Protein AF-A0A6I5QZL6-F1 (afdb_monomer_lite)

Radius of gyration: 21.93 Å; chains: 1; bounding box: 62×31×68 Å

Secondary structure (DSSP, 8-state):
----------HHHHTS-HHHHHHHHHHHHHHT--HHHHHHHHHHHHTT--GGGGGS-PPPPS--STTTTS-HHHHHHHHHHHHHHT--HHHHHHHHHHHHH-TTS--TTTT-----HHHHHHHHHHHHHHHHHT-

pLDDT: mean 84.0, std 16.11, range [28.17, 97.5]

Structure (mmCIF, N/CA/C/O backbone):
data_AF-A0A6I5QZL6-F1
#
_entry.id   AF-A0A6I5QZL6-F1
#
loop_
_atom_site.group_PDB
_atom_site.id
_atom_site.type_symbol
_atom_site.label_atom_id
_atom_site.label_alt_id
_atom_site.label_comp_id
_atom_site.label_asym_id
_atom_site.label_entity_id
_atom_site.label_seq_id
_atom_site.pdbx_PDB_ins_code
_atom_site.Cartn_x
_atom_site.Cartn_y
_atom_site.Cartn_z
_atom_site.occupancy
_atom_site.B_iso_or_equiv
_atom_site.auth_seq_id
_atom_site.auth_comp_id
_atom_site.auth_asym_id
_atom_site.auth_atom_id
_atom_site.pdbx_PDB_model_num
ATOM 1 N N . MET A 1 1 ? 27.084 -16.578 -25.484 1.00 32.56 1 MET A N 1
ATOM 2 C CA . MET A 1 1 ? 27.216 -15.253 -24.845 1.00 32.56 1 MET A CA 1
ATOM 3 C C . MET A 1 1 ? 25.940 -14.987 -24.071 1.00 32.56 1 MET A C 1
ATOM 5 O O . MET A 1 1 ? 24.946 -14.585 -24.656 1.00 32.56 1 MET A O 1
ATOM 9 N N . THR A 1 2 ? 25.931 -15.329 -22.789 1.00 28.17 2 THR A N 1
ATOM 10 C CA . THR A 1 2 ? 24.818 -15.062 -21.876 1.00 28.17 2 THR A CA 1
ATOM 11 C C . THR A 1 2 ? 24.932 -13.612 -21.427 1.00 28.17 2 THR A C 1
ATOM 13 O O . THR A 1 2 ? 25.859 -13.255 -20.706 1.00 28.17 2 THR A O 1
ATOM 16 N N . ILE A 1 3 ? 24.029 -12.764 -21.915 1.00 36.28 3 ILE A N 1
ATOM 17 C CA . ILE A 1 3 ? 23.878 -11.397 -21.423 1.00 36.28 3 ILE A CA 1
ATOM 18 C C . ILE A 1 3 ? 23.292 -11.530 -20.018 1.00 36.28 3 ILE A C 1
ATOM 20 O O . ILE A 1 3 ? 22.134 -11.903 -19.849 1.00 36.28 3 ILE A O 1
ATOM 24 N N . THR A 1 4 ? 24.125 -11.304 -19.008 1.00 36.12 4 THR A N 1
ATOM 25 C CA . THR A 1 4 ? 23.706 -11.143 -17.617 1.00 36.12 4 THR A CA 1
ATOM 26 C C . THR A 1 4 ? 22.790 -9.929 -17.544 1.00 36.12 4 THR A C 1
ATOM 28 O O . THR A 1 4 ? 23.254 -8.790 -17.558 1.00 36.12 4 THR A O 1
ATOM 31 N N . ASN A 1 5 ? 21.484 -10.183 -17.523 1.00 33.44 5 ASN A N 1
ATOM 32 C CA . ASN A 1 5 ? 20.481 -9.197 -17.150 1.00 33.44 5 ASN A CA 1
ATOM 33 C C . ASN A 1 5 ? 20.839 -8.747 -15.722 1.00 33.44 5 ASN A C 1
ATOM 35 O O . ASN A 1 5 ? 20.986 -9.628 -14.869 1.00 33.44 5 ASN A O 1
ATOM 39 N N . PRO A 1 6 ? 21.082 -7.452 -15.443 1.00 38.69 6 PRO A N 1
ATOM 40 C CA . PRO A 1 6 ? 21.346 -7.023 -14.079 1.00 38.69 6 PRO A CA 1
ATOM 41 C C . PRO A 1 6 ? 20.146 -7.462 -13.249 1.00 38.69 6 PRO A C 1
ATOM 43 O O . PRO A 1 6 ? 19.015 -7.071 -13.535 1.00 38.69 6 PRO A O 1
ATOM 46 N N . ALA A 1 7 ? 20.388 -8.351 -12.288 1.00 39.16 7 ALA A N 1
ATOM 47 C CA . ALA A 1 7 ? 19.387 -8.759 -11.328 1.00 39.16 7 ALA A CA 1
ATOM 48 C C . ALA A 1 7 ? 18.894 -7.479 -10.652 1.00 39.16 7 ALA A C 1
ATOM 50 O O . ALA A 1 7 ? 19.585 -6.896 -9.817 1.00 39.16 7 ALA A O 1
ATOM 51 N N . PHE A 1 8 ? 17.726 -6.994 -11.067 1.00 49.22 8 PHE A N 1
ATOM 52 C CA . PHE A 1 8 ? 16.953 -6.080 -10.253 1.00 49.22 8 PHE A CA 1
ATOM 53 C C . PHE A 1 8 ? 16.558 -6.904 -9.033 1.00 49.22 8 PHE A C 1
ATOM 55 O O . PHE A 1 8 ? 15.543 -7.595 -9.057 1.00 49.22 8 PHE A O 1
ATOM 62 N N . ASN A 1 9 ? 17.430 -6.913 -8.023 1.00 60.19 9 ASN A N 1
ATOM 63 C CA . ASN A 1 9 ? 17.137 -7.470 -6.714 1.00 60.19 9 ASN A CA 1
ATOM 64 C C . ASN A 1 9 ? 15.933 -6.703 -6.191 1.00 60.19 9 ASN A C 1
ATOM 66 O O . ASN A 1 9 ? 16.056 -5.566 -5.741 1.00 60.19 9 ASN A O 1
ATOM 70 N N . ASN A 1 10 ? 14.763 -7.308 -6.323 1.00 76.44 10 ASN A N 1
ATOM 71 C CA . ASN A 1 10 ? 13.538 -6.761 -5.799 1.00 76.44 10 ASN A CA 1
ATOM 72 C C . ASN A 1 10 ? 13.294 -7.459 -4.469 1.00 76.44 10 ASN A C 1
ATOM 74 O O . ASN A 1 10 ? 12.543 -8.426 -4.387 1.00 76.44 10 ASN A O 1
ATOM 78 N N . ARG A 1 11 ? 13.996 -6.988 -3.436 1.00 87.38 11 ARG A N 1
ATOM 79 C CA . ARG A 1 11 ? 13.953 -7.610 -2.109 1.00 87.38 11 ARG A CA 1
ATOM 80 C C . ARG A 1 11 ? 12.539 -7.597 -1.531 1.00 87.38 11 ARG A C 1
ATOM 82 O O . ARG A 1 11 ? 12.201 -8.500 -0.777 1.00 87.38 11 ARG A O 1
ATOM 89 N N . ILE A 1 12 ? 11.725 -6.614 -1.930 1.00 89.75 12 ILE A N 1
ATOM 90 C CA . ILE A 1 12 ? 10.295 -6.556 -1.622 1.00 89.75 12 ILE A CA 1
ATOM 91 C C . ILE A 1 12 ? 9.581 -7.768 -2.224 1.00 89.75 12 ILE A C 1
ATOM 93 O O . ILE A 1 12 ? 8.871 -8.455 -1.510 1.00 89.75 12 ILE A O 1
ATOM 97 N N . LEU A 1 13 ? 9.780 -8.097 -3.505 1.00 90.62 13 LEU A N 1
ATOM 98 C CA . LEU A 1 13 ? 9.197 -9.319 -4.084 1.00 90.62 13 LEU A CA 1
ATOM 99 C C . LEU A 1 13 ? 9.717 -10.589 -3.422 1.00 90.62 13 LEU A C 1
ATOM 101 O O . LEU A 1 13 ? 8.946 -11.527 -3.224 1.00 90.62 13 LEU A O 1
ATOM 105 N N . ASP A 1 14 ? 11.007 -10.625 -3.097 1.00 90.31 14 ASP A N 1
ATOM 106 C CA . ASP A 1 14 ? 11.641 -11.794 -2.491 1.00 90.31 14 ASP A CA 1
ATOM 107 C C . ASP A 1 14 ? 11.146 -12.048 -1.058 1.00 90.31 14 ASP A C 1
ATOM 109 O O . ASP A 1 14 ? 11.167 -13.193 -0.605 1.00 90.31 14 ASP A O 1
ATOM 113 N N . SER A 1 15 ? 10.656 -11.018 -0.357 1.00 90.38 15 SER A N 1
ATOM 114 C CA . SER A 1 15 ? 10.068 -11.156 0.979 1.00 90.38 15 SER A CA 1
ATOM 115 C C . SER A 1 15 ? 8.603 -11.605 0.970 1.00 90.38 15 SER A C 1
ATOM 117 O O . SER A 1 15 ? 8.066 -11.922 2.031 1.00 90.38 15 SER A O 1
ATOM 119 N N . LEU A 1 16 ? 7.939 -11.646 -0.192 1.00 91.25 16 LEU A N 1
ATOM 120 C CA . LEU A 1 16 ? 6.520 -11.998 -0.291 1.00 91.25 16 LEU A CA 1
ATOM 121 C C . LEU A 1 16 ? 6.297 -13.515 -0.421 1.00 91.25 16 LEU A C 1
ATOM 123 O O . LEU A 1 16 ? 7.084 -14.210 -1.074 1.00 91.25 16 LEU A O 1
ATOM 127 N N . PRO A 1 17 ? 5.168 -14.035 0.104 1.00 94.69 17 PRO A N 1
ATOM 128 C CA . PRO A 1 17 ? 4.724 -15.401 -0.155 1.00 94.69 17 PRO A CA 1
ATOM 129 C C . PRO A 1 17 ? 4.626 -15.720 -1.653 1.00 94.69 17 PRO A C 1
ATOM 131 O O . PRO A 1 17 ? 4.209 -14.880 -2.453 1.00 94.69 17 PRO A O 1
ATOM 134 N N . ASP A 1 18 ? 4.920 -16.969 -2.024 1.00 93.44 18 ASP A N 1
ATOM 135 C CA . ASP A 1 18 ? 5.007 -17.409 -3.425 1.00 93.44 18 ASP A CA 1
ATOM 136 C C . ASP A 1 18 ? 3.760 -17.074 -4.258 1.00 93.44 18 ASP A C 1
ATOM 138 O O . ASP A 1 18 ? 3.885 -16.632 -5.401 1.00 93.44 18 ASP A O 1
ATOM 142 N N . GLY A 1 19 ? 2.561 -17.237 -3.687 1.00 93.94 19 GLY A N 1
ATOM 143 C CA . GLY A 1 19 ? 1.302 -16.909 -4.363 1.00 93.94 19 GLY A CA 1
ATOM 144 C C . GLY A 1 19 ? 1.171 -15.417 -4.685 1.00 93.94 19 GLY A C 1
ATOM 145 O O . GLY A 1 19 ? 0.829 -15.052 -5.810 1.00 93.94 19 GLY A O 1
ATOM 146 N N . ILE A 1 20 ? 1.517 -14.551 -3.730 1.00 94.88 20 ILE A N 1
ATOM 147 C CA . ILE A 1 20 ? 1.517 -13.091 -3.904 1.00 94.88 20 ILE A CA 1
ATOM 148 C C . ILE A 1 20 ? 2.565 -12.699 -4.949 1.00 94.88 20 ILE A C 1
ATOM 150 O O . ILE A 1 20 ? 2.249 -11.998 -5.912 1.00 94.88 20 ILE A O 1
ATOM 154 N N . ARG A 1 21 ? 3.792 -13.218 -4.815 1.00 95.19 21 ARG A N 1
ATOM 155 C CA . ARG A 1 21 ? 4.891 -12.959 -5.753 1.00 95.19 21 ARG A CA 1
ATOM 156 C C . ARG A 1 21 ? 4.520 -13.365 -7.180 1.00 95.19 21 ARG A C 1
ATOM 158 O O . ARG A 1 21 ? 4.649 -12.557 -8.094 1.00 95.19 21 ARG A O 1
ATOM 165 N N . SER A 1 22 ? 4.015 -14.583 -7.381 1.00 95.75 22 SER A N 1
ATOM 166 C CA . SER A 1 22 ? 3.589 -15.078 -8.700 1.00 95.75 22 SER A CA 1
ATOM 167 C C . SER A 1 22 ? 2.476 -14.225 -9.311 1.00 95.75 22 SER A C 1
ATOM 169 O O . SER A 1 22 ? 2.456 -13.994 -10.522 1.00 95.75 22 SER A O 1
ATOM 171 N N . THR A 1 23 ? 1.555 -13.735 -8.482 1.00 96.50 23 THR A N 1
ATOM 172 C CA . THR A 1 23 ? 0.445 -12.898 -8.943 1.00 96.50 23 THR A CA 1
ATOM 173 C C . THR A 1 23 ? 0.945 -11.524 -9.390 1.00 96.50 23 THR A C 1
ATOM 175 O O . THR A 1 23 ? 0.620 -11.087 -10.492 1.00 96.50 23 THR A O 1
ATOM 178 N N . LEU A 1 24 ? 1.821 -10.877 -8.611 1.00 95.81 24 LEU A N 1
ATOM 179 C CA . LEU A 1 24 ? 2.464 -9.615 -9.005 1.00 95.81 24 LEU A CA 1
ATOM 180 C C . LEU A 1 24 ? 3.310 -9.759 -10.277 1.00 95.81 24 LEU A C 1
ATOM 182 O O . LEU A 1 24 ? 3.275 -8.880 -11.136 1.00 95.81 24 LEU A O 1
ATOM 186 N N . LEU A 1 25 ? 4.031 -10.875 -10.435 1.00 95.94 25 LEU A N 1
ATOM 187 C CA . LEU A 1 25 ? 4.770 -11.175 -11.666 1.00 95.94 25 LEU A CA 1
ATOM 188 C C . LEU A 1 25 ? 3.837 -11.332 -12.875 1.00 95.94 25 LEU A C 1
ATOM 190 O O . LEU A 1 25 ? 4.183 -10.883 -13.966 1.00 95.94 25 LEU A O 1
ATOM 194 N N . SER A 1 26 ? 2.650 -11.911 -12.682 1.00 97.00 26 SER A N 1
ATOM 195 C CA . SER A 1 26 ? 1.639 -12.027 -13.740 1.00 97.00 26 SER A CA 1
ATOM 196 C C . SER A 1 26 ? 1.102 -10.651 -14.139 1.00 97.00 26 SER A C 1
ATOM 198 O O . SER A 1 26 ? 1.080 -10.329 -15.321 1.00 97.00 26 SER A O 1
ATOM 200 N N . TYR A 1 27 ? 0.775 -9.786 -13.172 1.00 96.94 27 TYR A N 1
ATOM 201 C CA . TYR A 1 27 ? 0.401 -8.395 -13.458 1.00 96.94 27 TYR A CA 1
ATOM 202 C C . TYR A 1 27 ? 1.503 -7.632 -14.199 1.00 96.94 27 TYR A C 1
ATOM 204 O O . TYR A 1 27 ? 1.212 -6.907 -15.147 1.00 96.94 27 TYR A O 1
ATOM 212 N N . ALA A 1 28 ? 2.764 -7.802 -13.792 1.00 95.75 28 ALA A N 1
ATOM 213 C CA . ALA A 1 28 ? 3.904 -7.176 -14.456 1.00 95.75 28 ALA A CA 1
ATOM 214 C C . ALA A 1 28 ? 4.016 -7.622 -15.920 1.00 95.75 28 ALA A C 1
ATOM 216 O O . ALA A 1 28 ? 4.159 -6.782 -16.808 1.00 95.75 28 ALA A O 1
ATOM 217 N N . HIS A 1 29 ? 3.884 -8.928 -16.168 1.00 96.81 29 HIS A N 1
ATOM 218 C CA . HIS A 1 29 ? 3.883 -9.503 -17.510 1.00 96.81 29 HIS A CA 1
ATOM 219 C C . HIS A 1 29 ? 2.746 -8.943 -18.375 1.00 96.81 29 HIS A C 1
ATOM 221 O O . HIS A 1 29 ? 3.013 -8.373 -19.432 1.00 96.81 29 HIS A O 1
ATOM 227 N N . GLU A 1 30 ? 1.498 -9.042 -17.909 1.00 97.50 30 GLU A N 1
ATOM 228 C CA . GLU A 1 30 ? 0.317 -8.614 -18.671 1.00 97.50 30 GLU A CA 1
ATOM 229 C C . GLU A 1 30 ? 0.294 -7.099 -18.928 1.00 97.50 30 GLU A C 1
ATOM 231 O O . GLU A 1 30 ? -0.152 -6.649 -19.982 1.00 97.50 30 GLU A O 1
ATOM 236 N N . ALA A 1 31 ? 0.808 -6.295 -17.993 1.00 95.69 31 ALA A N 1
ATOM 237 C CA . ALA A 1 31 ? 0.888 -4.844 -18.148 1.00 95.69 31 ALA A CA 1
ATOM 238 C C . ALA A 1 31 ? 2.103 -4.376 -18.971 1.00 95.69 31 ALA A C 1
ATOM 240 O O . ALA A 1 31 ? 2.209 -3.187 -19.274 1.00 95.69 31 ALA A O 1
ATOM 241 N N . GLY A 1 32 ? 3.045 -5.268 -19.302 1.00 95.25 32 GLY A N 1
ATOM 242 C CA . GLY A 1 32 ? 4.316 -4.893 -19.929 1.00 95.25 32 GLY A CA 1
ATOM 243 C C . GLY A 1 32 ? 5.191 -4.001 -19.037 1.00 95.25 32 GLY A C 1
ATOM 244 O O . GLY A 1 32 ? 5.930 -3.152 -19.538 1.00 95.25 32 GLY A O 1
ATOM 245 N N . LEU A 1 33 ? 5.089 -4.160 -17.714 1.00 94.19 33 LEU A N 1
ATOM 246 C CA . LEU A 1 33 ? 5.805 -3.371 -16.712 1.00 94.19 33 LEU A CA 1
ATOM 247 C C . LEU A 1 33 ? 6.870 -4.208 -16.002 1.00 94.19 33 LEU A C 1
ATOM 249 O O . LEU A 1 33 ? 6.815 -5.435 -15.960 1.00 94.19 33 LEU A O 1
ATOM 253 N N . SER A 1 34 ? 7.841 -3.536 -15.381 1.00 92.38 34 SER A N 1
ATOM 254 C CA . SER A 1 34 ? 8.736 -4.229 -14.454 1.00 92.38 34 SER A CA 1
ATOM 255 C C . SER A 1 34 ? 7.985 -4.590 -13.162 1.00 92.38 34 SER A C 1
ATOM 257 O O . SER A 1 34 ? 7.130 -3.812 -12.727 1.00 92.38 34 SER A O 1
ATOM 259 N N . PRO A 1 35 ? 8.329 -5.701 -12.487 1.00 92.12 35 PRO A N 1
ATOM 260 C CA . PRO A 1 35 ? 7.714 -6.047 -11.205 1.00 92.12 35 PRO A CA 1
ATOM 261 C C . PRO A 1 35 ? 7.859 -4.946 -10.139 1.00 92.12 35 PRO A C 1
ATOM 263 O O . PRO A 1 35 ? 6.934 -4.681 -9.377 1.00 92.12 35 PRO A O 1
ATOM 266 N N . GLN A 1 36 ? 8.988 -4.230 -10.149 1.00 91.25 36 GLN A N 1
ATOM 267 C CA . GLN A 1 36 ? 9.209 -3.067 -9.290 1.00 91.25 36 GLN A CA 1
ATOM 268 C C . GLN A 1 36 ? 8.229 -1.925 -9.600 1.00 91.25 36 GLN A C 1
ATOM 270 O O . GLN A 1 36 ? 7.680 -1.316 -8.687 1.00 91.25 36 GLN A O 1
ATOM 275 N N . SER A 1 37 ? 7.980 -1.644 -10.881 1.00 91.81 37 SER A N 1
ATOM 276 C CA . SER A 1 37 ? 7.017 -0.617 -11.293 1.00 91.81 37 SER A CA 1
ATOM 277 C C . SER A 1 37 ? 5.594 -0.967 -10.867 1.00 91.81 37 SER A C 1
ATOM 279 O O . SER A 1 37 ? 4.846 -0.070 -10.497 1.00 91.81 37 SER A O 1
ATOM 281 N N . VAL A 1 38 ? 5.221 -2.252 -10.884 1.00 94.94 38 VAL A N 1
ATOM 282 C CA . VAL A 1 38 ? 3.916 -2.695 -10.368 1.00 94.94 38 VAL A CA 1
ATOM 283 C C . VAL A 1 38 ? 3.796 -2.377 -8.880 1.00 94.94 38 VAL A C 1
ATOM 285 O O . VAL A 1 38 ? 2.825 -1.739 -8.493 1.00 94.94 38 VAL A O 1
ATOM 288 N N . ILE A 1 39 ? 4.793 -2.733 -8.064 1.00 94.38 39 ILE A N 1
ATOM 289 C CA . ILE A 1 39 ? 4.796 -2.419 -6.623 1.00 94.38 39 ILE A CA 1
ATOM 290 C C . ILE A 1 39 ? 4.684 -0.909 -6.383 1.00 94.38 39 ILE A C 1
ATOM 292 O O . ILE A 1 39 ? 3.845 -0.463 -5.604 1.00 94.38 39 ILE A O 1
ATOM 296 N N . GLU A 1 40 ? 5.489 -0.110 -7.083 1.00 93.94 40 GLU A N 1
ATOM 297 C CA . GLU A 1 40 ? 5.471 1.352 -6.965 1.00 93.94 40 GLU A CA 1
ATOM 298 C C . GLU A 1 40 ? 4.092 1.941 -7.306 1.00 93.94 40 GLU A C 1
ATOM 300 O O . GLU A 1 40 ? 3.584 2.794 -6.579 1.00 93.94 40 GLU A O 1
ATOM 305 N N . LEU A 1 41 ? 3.457 1.465 -8.382 1.00 94.94 41 LEU A N 1
ATOM 306 C CA . LEU A 1 41 ? 2.122 1.907 -8.794 1.00 94.94 41 LEU A CA 1
ATOM 307 C C . LEU A 1 41 ? 1.029 1.465 -7.820 1.00 94.94 41 LEU A C 1
ATOM 309 O O . LEU A 1 41 ? 0.093 2.223 -7.575 1.00 94.94 41 LEU A O 1
ATOM 313 N N . VAL A 1 42 ? 1.152 0.264 -7.257 1.00 95.50 42 VAL A N 1
ATOM 314 C CA . VAL A 1 42 ? 0.244 -0.245 -6.226 1.00 95.50 42 VAL A CA 1
ATOM 315 C C . VAL A 1 42 ? 0.283 0.648 -4.988 1.00 95.50 42 VAL A C 1
ATOM 317 O O . VAL A 1 42 ? -0.768 1.077 -4.520 1.00 95.50 42 VAL A O 1
ATOM 320 N N . ILE A 1 43 ? 1.477 1.011 -4.516 1.00 95.56 43 ILE A N 1
ATOM 321 C CA . ILE A 1 43 ? 1.649 1.920 -3.375 1.00 95.56 43 ILE A CA 1
ATOM 322 C C . ILE A 1 43 ? 1.076 3.306 -3.684 1.00 95.56 43 ILE A C 1
ATOM 324 O O . ILE A 1 43 ? 0.356 3.870 -2.865 1.00 95.56 43 ILE A O 1
ATOM 328 N N . ILE A 1 44 ? 1.366 3.854 -4.868 1.00 95.12 44 ILE A N 1
ATOM 329 C CA . ILE A 1 44 ? 0.830 5.155 -5.298 1.00 95.12 44 ILE A CA 1
ATOM 330 C C . ILE A 1 44 ? -0.692 5.145 -5.304 1.00 95.12 44 ILE A C 1
ATOM 332 O O . ILE A 1 44 ? -1.305 6.092 -4.824 1.00 95.12 44 ILE A O 1
ATOM 336 N N . ARG A 1 45 ? -1.298 4.075 -5.827 1.00 93.75 45 ARG A N 1
ATOM 337 C CA . ARG A 1 45 ? -2.751 3.927 -5.866 1.00 93.75 45 ARG A CA 1
ATOM 338 C C . ARG A 1 45 ? -3.343 3.814 -4.464 1.00 93.75 45 ARG A C 1
ATOM 340 O O . ARG A 1 45 ? -4.341 4.470 -4.202 1.00 93.75 45 ARG A O 1
ATOM 347 N N . PHE A 1 46 ? -2.739 3.005 -3.598 1.00 95.00 46 PHE A N 1
ATOM 348 C CA . PHE A 1 46 ? -3.190 2.808 -2.220 1.00 95.00 46 PHE A CA 1
ATOM 349 C C . PHE A 1 46 ? -3.149 4.107 -1.406 1.00 95.00 46 PHE A C 1
ATOM 351 O O . PHE A 1 46 ? -4.094 4.422 -0.700 1.00 95.00 46 PHE A O 1
ATOM 358 N N . LEU A 1 47 ? -2.077 4.888 -1.550 1.00 94.44 47 LEU A N 1
ATOM 359 C CA . LEU A 1 47 ? -1.894 6.160 -0.844 1.00 94.44 47 LEU A CA 1
ATOM 360 C C . LEU A 1 47 ? -2.530 7.365 -1.565 1.00 94.44 47 LEU A C 1
ATOM 362 O O . LEU A 1 47 ? -2.275 8.503 -1.174 1.00 94.44 47 LEU A O 1
ATOM 366 N N . GLU A 1 48 ? -3.304 7.133 -2.631 1.00 93.12 48 GLU A N 1
ATOM 367 C CA . GLU A 1 48 ? -3.967 8.168 -3.439 1.00 93.12 48 GLU A CA 1
ATOM 368 C C . GLU A 1 48 ? -3.016 9.278 -3.947 1.00 93.12 48 GLU A C 1
ATOM 370 O O . GLU A 1 48 ? -3.343 10.466 -3.965 1.00 93.12 48 GLU A O 1
ATOM 375 N N . LEU A 1 49 ? -1.805 8.898 -4.367 1.00 91.25 49 LEU A N 1
ATOM 376 C CA . LEU A 1 49 ? -0.751 9.827 -4.786 1.00 91.25 49 LEU A CA 1
ATOM 377 C C . LEU A 1 49 ? -0.748 10.092 -6.301 1.00 91.25 49 LEU A C 1
ATOM 379 O O . LEU A 1 49 ? -1.245 9.306 -7.107 1.00 91.25 49 LEU A O 1
ATOM 383 N N . ASP A 1 50 ? -0.094 11.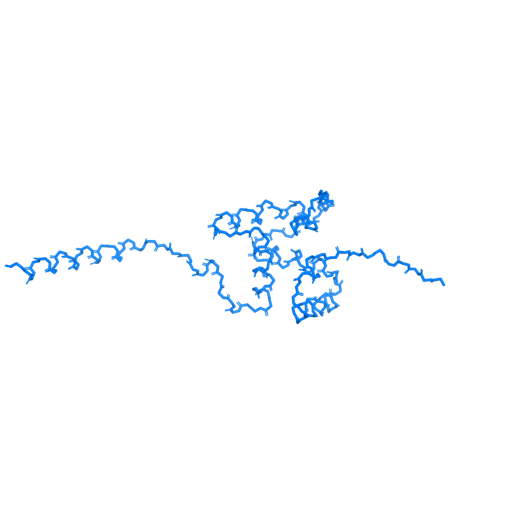184 -6.711 1.00 89.50 50 ASP A N 1
ATOM 384 C CA . ASP A 1 50 ? 0.156 11.477 -8.127 1.00 89.50 50 ASP A CA 1
ATOM 385 C C . ASP A 1 50 ? 1.310 10.614 -8.675 1.00 89.50 50 ASP A C 1
ATOM 387 O O . ASP A 1 50 ? 2.425 10.604 -8.143 1.00 89.50 50 ASP A O 1
ATOM 391 N N . VAL A 1 51 ? 1.075 9.936 -9.802 1.00 85.00 51 VAL A N 1
ATOM 392 C CA . VAL A 1 51 ? 2.078 9.113 -10.495 1.00 85.00 51 VAL A CA 1
ATOM 393 C C . VAL A 1 51 ? 3.306 9.914 -10.950 1.00 85.00 51 VAL A C 1
ATOM 395 O O . VAL A 1 51 ? 4.382 9.349 -11.164 1.00 85.00 51 VAL A O 1
ATOM 398 N N . ALA A 1 52 ? 3.186 11.241 -11.072 1.00 87.06 52 ALA A N 1
ATOM 399 C CA . ALA A 1 52 ? 4.294 12.140 -11.378 1.00 87.06 52 ALA A CA 1
ATOM 400 C C . ALA A 1 52 ? 5.460 12.020 -10.380 1.00 87.06 52 ALA A C 1
ATOM 402 O O . ALA A 1 52 ? 6.601 12.314 -10.748 1.00 87.06 52 ALA A O 1
ATOM 403 N N . LEU A 1 53 ? 5.207 11.523 -9.164 1.00 78.62 53 LEU A N 1
ATOM 404 C CA . LEU A 1 53 ? 6.225 11.260 -8.146 1.00 78.62 53 LEU A CA 1
ATOM 405 C C . LEU A 1 53 ? 7.287 10.235 -8.581 1.00 78.62 53 LEU A C 1
ATOM 407 O O . LEU A 1 53 ? 8.390 10.242 -8.032 1.00 78.62 53 LEU A O 1
ATOM 411 N N . LEU A 1 54 ? 7.014 9.397 -9.588 1.00 79.31 54 LEU A N 1
ATOM 412 C CA . LEU A 1 54 ? 7.979 8.419 -10.110 1.00 79.31 54 LEU A CA 1
ATOM 413 C C . LEU A 1 54 ? 9.009 9.014 -11.083 1.00 79.31 54 LEU A C 1
ATOM 415 O O . LEU A 1 54 ? 9.996 8.353 -11.406 1.00 79.31 54 LEU A O 1
ATOM 419 N N . LYS A 1 55 ? 8.822 10.256 -11.552 1.00 72.44 55 LYS A N 1
ATOM 420 C CA . LYS A 1 55 ? 9.684 10.861 -12.589 1.00 72.44 55 LYS A CA 1
ATOM 421 C C . LYS A 1 55 ? 11.120 11.127 -12.124 1.00 72.44 55 LYS A C 1
ATOM 423 O O . LYS A 1 55 ? 12.021 11.164 -12.953 1.00 72.44 55 LYS A O 1
ATOM 428 N N . ASN A 1 56 ? 11.345 11.266 -10.817 1.00 63.16 56 ASN A N 1
ATOM 429 C CA . ASN A 1 56 ? 12.655 11.550 -10.228 1.00 63.16 56 ASN A CA 1
ATOM 430 C C . ASN A 1 56 ? 13.141 10.355 -9.405 1.00 63.16 56 ASN A C 1
ATOM 432 O O . ASN A 1 56 ? 13.255 10.423 -8.181 1.00 63.16 56 ASN A O 1
ATOM 436 N N . ARG A 1 57 ? 13.398 9.235 -10.086 1.00 64.50 57 ARG A N 1
ATOM 437 C CA . ARG A 1 57 ? 13.901 8.012 -9.458 1.00 64.50 57 ARG A CA 1
ATOM 438 C C . ARG A 1 57 ? 15.357 8.210 -9.029 1.00 64.50 57 ARG A C 1
ATOM 440 O O . ARG A 1 57 ? 16.279 7.925 -9.787 1.00 64.50 57 ARG A O 1
ATOM 447 N N . GLN A 1 58 ? 15.571 8.731 -7.825 1.00 63.22 58 GLN A N 1
ATOM 448 C CA . GLN A 1 58 ? 16.877 8.630 -7.184 1.00 63.22 58 GLN A CA 1
ATOM 449 C C . GLN A 1 58 ? 17.006 7.252 -6.527 1.00 63.22 58 GLN A C 1
ATOM 451 O O . GLN A 1 58 ? 16.060 6.818 -5.864 1.00 63.22 58 GLN A O 1
ATOM 456 N N . PRO A 1 59 ? 18.140 6.555 -6.714 1.00 54.81 59 PRO A N 1
ATOM 457 C CA . PRO A 1 59 ? 18.401 5.320 -5.993 1.00 54.81 59 PRO A CA 1
ATOM 458 C C . PRO A 1 59 ? 18.415 5.618 -4.494 1.00 54.81 59 PRO A C 1
ATOM 460 O O . PRO A 1 59 ? 19.041 6.580 -4.043 1.00 54.81 59 PRO A O 1
ATOM 463 N N . SER A 1 60 ? 17.682 4.814 -3.732 1.00 56.28 60 SER A N 1
ATOM 464 C CA . SER A 1 60 ? 17.680 4.885 -2.277 1.00 56.28 60 SER A CA 1
ATOM 465 C C . SER A 1 60 ? 19.064 4.545 -1.715 1.00 56.28 60 SER A C 1
ATOM 467 O O . SER A 1 60 ? 19.834 3.808 -2.330 1.00 56.28 60 SER A O 1
ATOM 469 N N . SER A 1 61 ? 19.361 5.070 -0.528 1.00 55.34 61 SER A N 1
ATOM 470 C CA . SER A 1 61 ? 20.584 4.810 0.238 1.00 55.34 61 SER A CA 1
ATOM 471 C C . SER A 1 61 ? 20.851 3.316 0.478 1.00 55.34 61 SER A C 1
ATOM 473 O O . SER A 1 61 ? 19.939 2.502 0.374 1.00 55.34 61 SER A O 1
ATOM 475 N N . ASN A 1 62 ? 22.086 2.981 0.886 1.00 55.62 62 ASN A N 1
ATOM 476 C CA . ASN A 1 62 ? 22.560 1.640 1.292 1.00 55.62 62 ASN A CA 1
ATOM 477 C C . ASN A 1 62 ? 21.876 1.084 2.567 1.00 55.62 62 ASN A C 1
ATOM 479 O O . ASN A 1 62 ? 22.509 0.405 3.374 1.00 55.62 62 ASN A O 1
ATOM 483 N N . ASP A 1 63 ? 20.618 1.436 2.799 1.00 64.38 63 ASP A N 1
ATOM 484 C CA . ASP A 1 63 ? 19.854 1.002 3.955 1.00 64.38 63 ASP A CA 1
ATOM 485 C C . ASP A 1 63 ? 19.313 -0.415 3.725 1.00 64.38 63 ASP A C 1
ATOM 487 O O . ASP A 1 63 ? 19.016 -0.823 2.603 1.00 64.38 63 ASP A O 1
ATOM 491 N N . THR A 1 64 ? 19.197 -1.180 4.803 1.00 69.00 64 THR A N 1
ATOM 492 C CA . THR A 1 64 ? 18.695 -2.560 4.765 1.00 69.00 64 THR A CA 1
ATOM 493 C C . THR A 1 64 ? 17.174 -2.634 4.873 1.00 69.00 64 THR A C 1
ATOM 495 O O . THR A 1 64 ? 16.617 -3.712 4.685 1.00 69.00 64 THR A O 1
ATOM 498 N N . SER A 1 65 ? 16.480 -1.521 5.119 1.00 81.69 65 SER A N 1
ATOM 499 C CA . SER A 1 65 ? 15.011 -1.474 5.090 1.00 81.69 65 SER A CA 1
ATOM 500 C C . SER A 1 65 ? 14.460 -1.773 3.685 1.00 81.69 65 SER A C 1
ATOM 502 O O . SER A 1 65 ? 15.087 -1.427 2.686 1.00 81.69 65 SER A O 1
ATOM 504 N N . LEU A 1 66 ? 13.272 -2.388 3.617 1.00 84.75 66 LEU A N 1
ATOM 505 C CA . LEU A 1 66 ? 12.484 -2.550 2.381 1.00 84.75 66 LEU A CA 1
ATOM 506 C C . LEU A 1 66 ? 11.948 -1.214 1.837 1.00 84.75 66 LEU A C 1
ATOM 508 O O . LEU A 1 66 ? 11.383 -1.175 0.748 1.00 84.75 66 LEU A O 1
ATOM 512 N N . LEU A 1 67 ? 12.065 -0.136 2.621 1.00 87.06 67 LEU A N 1
ATOM 513 C CA . LEU A 1 67 ? 11.706 1.219 2.217 1.00 87.06 67 LEU A CA 1
ATOM 514 C C . LEU A 1 67 ? 12.814 1.905 1.408 1.00 87.06 67 LEU A C 1
ATOM 516 O O . LEU A 1 67 ? 12.504 2.681 0.507 1.00 87.06 67 LEU A O 1
ATOM 520 N N . ALA A 1 68 ? 14.094 1.569 1.636 1.00 86.19 68 ALA A N 1
ATOM 521 C CA . ALA A 1 68 ? 15.073 1.641 0.539 1.00 86.19 68 ALA A CA 1
ATOM 522 C C . ALA A 1 68 ? 14.590 0.690 -0.5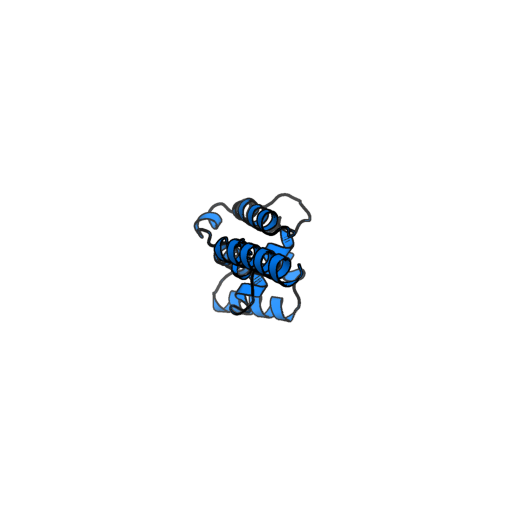75 1.00 86.19 68 ALA A C 1
ATOM 524 O O . ALA A 1 68 ? 13.543 0.127 -0.433 1.00 86.19 68 ALA A O 1
ATOM 525 N N . ASP A 1 69 ? 15.174 0.487 -1.734 1.00 86.75 69 ASP A N 1
ATOM 526 C CA . ASP A 1 69 ? 14.502 -0.211 -2.861 1.00 86.75 69 ASP A CA 1
ATOM 527 C C . ASP A 1 69 ? 13.300 0.564 -3.462 1.00 86.75 69 ASP A C 1
ATOM 529 O O . ASP A 1 69 ? 13.121 0.529 -4.680 1.00 86.75 69 ASP A O 1
ATOM 533 N N . LEU A 1 70 ? 12.516 1.327 -2.684 1.00 88.06 70 LEU A N 1
ATOM 534 C CA . LEU A 1 70 ? 11.498 2.250 -3.194 1.00 88.06 70 LEU A CA 1
ATOM 535 C C . LEU A 1 70 ? 12.080 3.640 -3.517 1.00 88.06 70 LEU A C 1
ATOM 537 O O . LEU A 1 70 ? 12.994 4.116 -2.832 1.00 88.06 70 LEU A O 1
ATOM 541 N N . PRO A 1 71 ? 11.522 4.347 -4.521 1.00 88.69 71 PRO A N 1
ATOM 542 C CA . PRO A 1 71 ? 11.867 5.734 -4.808 1.00 88.69 71 PRO A CA 1
ATOM 543 C C . PRO A 1 71 ? 11.704 6.628 -3.576 1.00 88.69 71 PRO A C 1
ATOM 545 O O . PRO A 1 71 ? 10.689 6.563 -2.883 1.00 88.69 71 PRO A O 1
ATOM 548 N N . ALA A 1 72 ? 12.662 7.533 -3.355 1.00 87.69 72 ALA A N 1
ATOM 549 C CA . ALA A 1 72 ? 12.647 8.461 -2.218 1.00 87.69 72 ALA A CA 1
ATOM 550 C C . ALA A 1 72 ? 11.353 9.295 -2.120 1.00 87.69 72 ALA A C 1
ATOM 552 O O . ALA A 1 72 ? 10.927 9.660 -1.025 1.00 87.69 72 ALA A O 1
ATOM 553 N N . SER A 1 73 ? 10.693 9.561 -3.253 1.00 89.62 73 SER A N 1
ATOM 554 C CA . SER A 1 73 ? 9.404 10.258 -3.308 1.00 89.62 73 SER A CA 1
ATOM 555 C C . SER A 1 73 ? 8.260 9.511 -2.612 1.00 89.62 73 SER A C 1
ATOM 557 O O . SER A 1 73 ? 7.307 10.153 -2.179 1.00 89.62 73 SER A O 1
ATOM 559 N N . LEU A 1 74 ? 8.361 8.188 -2.450 1.00 91.75 74 LEU A N 1
ATOM 560 C CA . LEU A 1 74 ? 7.372 7.373 -1.737 1.00 91.75 74 LEU A CA 1
ATOM 561 C C . LEU A 1 74 ? 7.656 7.270 -0.233 1.00 91.75 74 LEU A C 1
ATOM 563 O O . LEU A 1 74 ? 6.760 6.931 0.533 1.00 91.75 74 LEU A O 1
ATOM 567 N N . HIS A 1 75 ? 8.868 7.606 0.221 1.00 92.69 75 HIS A N 1
ATOM 568 C CA . HIS A 1 75 ? 9.263 7.414 1.622 1.00 92.69 75 HIS A CA 1
ATOM 569 C C . HIS A 1 75 ? 8.440 8.270 2.577 1.00 92.69 75 HIS A C 1
ATOM 571 O O . HIS A 1 75 ? 8.016 7.788 3.623 1.00 92.69 75 HIS A O 1
ATOM 577 N N . VAL A 1 76 ? 8.236 9.545 2.234 1.00 93.19 76 VAL A N 1
ATOM 578 C CA . VAL A 1 76 ? 7.502 10.487 3.091 1.00 93.19 76 VAL A CA 1
ATOM 579 C C . VAL A 1 76 ? 6.026 10.087 3.215 1.00 93.19 76 VAL A C 1
ATOM 581 O O . VAL A 1 76 ? 5.582 9.929 4.349 1.00 93.19 76 VAL A O 1
ATOM 584 N N . PRO A 1 77 ? 5.279 9.846 2.118 1.00 94.94 77 PRO A N 1
ATOM 585 C CA . PRO A 1 77 ? 3.898 9.374 2.214 1.00 94.94 77 PRO A CA 1
ATOM 586 C C . PRO A 1 77 ? 3.742 8.061 2.989 1.00 94.94 77 PRO A C 1
ATOM 588 O O . PRO A 1 77 ? 2.855 7.960 3.831 1.00 94.94 77 PRO A O 1
ATOM 591 N N . ILE A 1 78 ? 4.628 7.083 2.762 1.00 95.62 78 ILE A N 1
ATOM 592 C CA . ILE A 1 78 ? 4.596 5.803 3.485 1.00 95.62 78 ILE A CA 1
ATOM 593 C C . ILE A 1 78 ? 4.787 6.030 4.987 1.00 95.62 78 ILE A C 1
ATOM 595 O O . ILE A 1 78 ? 3.998 5.535 5.787 1.00 95.62 78 ILE A O 1
ATOM 599 N N . LYS A 1 79 ? 5.805 6.806 5.380 1.00 95.50 79 LYS A N 1
ATOM 600 C CA . LYS A 1 79 ? 6.069 7.120 6.792 1.00 95.50 79 LYS A CA 1
ATOM 601 C C . LYS A 1 79 ? 4.920 7.893 7.436 1.00 95.50 79 LYS A C 1
ATOM 603 O O . LYS A 1 79 ? 4.630 7.664 8.605 1.00 95.50 79 LYS A O 1
ATOM 608 N N . GLN A 1 80 ? 4.274 8.786 6.687 1.00 95.38 80 GLN A N 1
ATOM 609 C CA . GLN A 1 80 ? 3.123 9.541 7.172 1.00 95.38 80 GLN A CA 1
ATOM 610 C C . GLN A 1 80 ? 1.943 8.609 7.460 1.00 95.38 80 GLN A C 1
ATOM 612 O O . GLN A 1 80 ? 1.453 8.598 8.584 1.00 95.38 80 GLN A O 1
ATOM 617 N N . TYR A 1 81 ? 1.555 7.766 6.498 1.00 95.00 81 TYR A N 1
ATOM 618 C CA . TYR A 1 81 ? 0.483 6.787 6.696 1.00 95.00 81 TYR A CA 1
ATOM 619 C C . TYR A 1 81 ? 0.801 5.834 7.856 1.00 95.00 81 TYR A C 1
ATOM 621 O O . TYR A 1 81 ? -0.047 5.583 8.709 1.00 95.00 81 TYR A O 1
ATOM 629 N N . ALA A 1 82 ? 2.042 5.341 7.918 1.00 94.69 82 ALA A N 1
ATOM 630 C CA . ALA A 1 82 ? 2.528 4.478 8.991 1.00 94.69 82 ALA A CA 1
ATOM 631 C C . ALA A 1 82 ? 2.367 5.141 10.370 1.00 94.69 82 ALA A C 1
ATOM 633 O O . ALA A 1 82 ? 1.863 4.525 11.305 1.00 94.69 82 ALA A O 1
ATOM 634 N N . SER A 1 83 ? 2.733 6.421 10.480 1.00 94.38 83 SER A N 1
ATOM 635 C CA . SER A 1 83 ? 2.563 7.204 11.705 1.00 94.38 83 SER A CA 1
ATOM 636 C C . SER A 1 83 ? 1.092 7.423 12.057 1.00 94.38 83 SER A C 1
ATOM 638 O O . SER A 1 83 ? 0.733 7.302 13.224 1.00 94.38 83 SER A O 1
ATOM 640 N N . ASP A 1 84 ? 0.249 7.747 11.076 1.00 91.81 84 ASP A N 1
ATOM 641 C CA . ASP A 1 84 ? -1.172 8.051 11.293 1.00 91.81 84 ASP A CA 1
ATOM 642 C C . ASP A 1 84 ? -1.984 6.812 11.697 1.00 91.81 84 ASP A C 1
ATOM 644 O O . ASP A 1 84 ? -3.020 6.930 12.352 1.00 91.81 84 ASP A O 1
ATOM 648 N N . THR A 1 85 ? -1.510 5.627 11.314 1.00 91.06 85 THR A N 1
ATOM 649 C CA . THR A 1 85 ? -2.144 4.333 11.609 1.00 91.06 85 THR A CA 1
ATOM 650 C C . THR A 1 85 ? -1.412 3.526 12.681 1.00 91.06 85 THR A C 1
ATOM 652 O O . THR A 1 85 ? -1.847 2.429 13.016 1.00 91.06 85 THR A O 1
ATOM 655 N N . GLU A 1 86 ? -0.332 4.074 13.248 1.00 92.00 86 GLU A N 1
ATOM 656 C CA . GLU A 1 86 ? 0.495 3.441 14.284 1.00 92.00 86 GLU A CA 1
ATOM 657 C C . GLU A 1 86 ? 1.055 2.058 13.878 1.00 92.00 86 GLU A C 1
ATOM 659 O O . GLU A 1 86 ? 1.167 1.143 14.696 1.00 92.00 86 GLU A O 1
ATOM 664 N N . VAL A 1 87 ? 1.453 1.905 12.610 1.00 91.19 87 VAL A N 1
ATOM 665 C CA . VAL A 1 87 ? 2.071 0.679 12.068 1.00 91.19 87 VAL A CA 1
ATOM 666 C C . VAL A 1 87 ? 3.489 0.935 11.536 1.00 91.19 87 VAL A C 1
ATOM 668 O O . VAL A 1 87 ? 3.857 2.080 11.275 1.00 91.19 87 VAL A O 1
ATOM 671 N N . PRO A 1 88 ? 4.328 -0.101 11.345 1.00 94.12 88 PRO A N 1
ATOM 672 C CA . PRO A 1 88 ? 5.625 0.045 10.679 1.00 94.12 88 PRO A CA 1
ATOM 673 C C . PRO A 1 88 ? 5.493 0.455 9.203 1.00 94.12 88 PRO A C 1
ATOM 675 O O . PRO A 1 88 ? 4.534 0.083 8.531 1.00 94.12 88 PRO A O 1
ATOM 678 N N . SER A 1 89 ? 6.491 1.160 8.660 1.00 94.38 89 SER A N 1
ATOM 679 C CA . SER A 1 89 ? 6.486 1.601 7.251 1.00 94.38 89 SER A CA 1
ATOM 680 C C . SER A 1 89 ? 6.456 0.432 6.267 1.00 94.38 89 SER A C 1
ATOM 682 O O . SER A 1 89 ? 5.776 0.491 5.247 1.00 94.38 89 SER A O 1
ATOM 684 N N . GL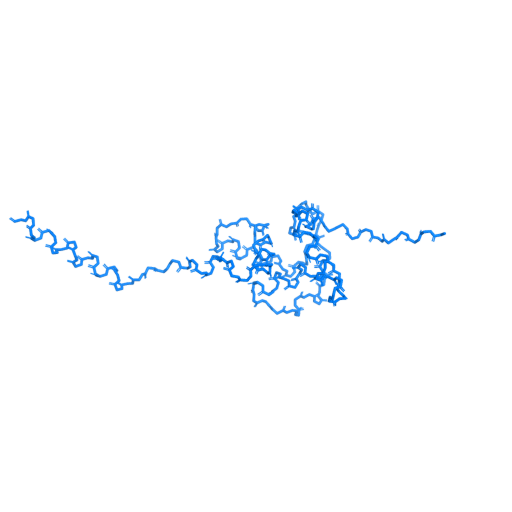U A 1 90 ? 7.154 -0.652 6.589 1.00 92.44 90 GLU A N 1
ATOM 685 C CA . GLU A 1 90 ? 7.180 -1.882 5.805 1.00 92.44 90 GLU A CA 1
ATOM 686 C C . GLU A 1 90 ? 5.795 -2.542 5.745 1.00 92.44 90 GLU A C 1
ATOM 688 O O . GLU A 1 90 ? 5.395 -3.039 4.695 1.00 92.44 90 GLU A O 1
ATOM 693 N N . PHE A 1 91 ? 5.013 -2.453 6.826 1.00 93.06 91 PHE A N 1
ATOM 694 C CA . PHE A 1 91 ? 3.651 -2.984 6.857 1.00 93.06 91 PHE A CA 1
ATOM 695 C C . PHE A 1 91 ? 2.712 -2.226 5.910 1.00 93.06 91 PHE A C 1
ATOM 697 O O . PHE A 1 91 ? 1.809 -2.818 5.332 1.00 93.06 91 PHE A O 1
ATOM 704 N N . VAL A 1 92 ? 2.944 -0.929 5.684 1.00 95.25 92 VAL A N 1
ATOM 705 C CA . VAL A 1 92 ? 2.176 -0.146 4.698 1.00 95.25 92 VAL A CA 1
ATOM 706 C C . VAL A 1 92 ? 2.397 -0.673 3.277 1.00 95.25 92 VAL A C 1
ATOM 708 O O . VAL A 1 92 ? 1.460 -0.702 2.483 1.00 95.25 92 VAL A O 1
ATOM 711 N N . ILE A 1 93 ? 3.615 -1.127 2.956 1.00 94.56 93 ILE A N 1
ATOM 712 C CA . ILE A 1 93 ? 3.937 -1.728 1.652 1.00 94.56 93 ILE A CA 1
ATOM 713 C C . ILE A 1 93 ? 3.152 -3.032 1.475 1.00 94.56 93 ILE A C 1
ATOM 715 O O . ILE A 1 93 ? 2.506 -3.235 0.446 1.00 94.56 93 ILE A O 1
ATOM 719 N N . GLU A 1 94 ? 3.172 -3.896 2.490 1.00 93.56 94 GLU A N 1
ATOM 720 C CA . GLU A 1 94 ? 2.421 -5.154 2.488 1.00 93.56 94 GLU A CA 1
ATOM 721 C C . GLU A 1 94 ? 0.910 -4.914 2.396 1.00 93.56 94 GLU A C 1
ATOM 723 O O . GLU A 1 94 ? 0.233 -5.578 1.612 1.00 93.56 94 GLU A O 1
ATOM 728 N N . LEU A 1 95 ? 0.392 -3.928 3.132 1.00 93.94 95 LEU A N 1
ATOM 729 C CA . LEU A 1 95 ? -1.021 -3.560 3.122 1.00 93.94 95 LEU A CA 1
ATOM 730 C C . LEU A 1 95 ? -1.467 -3.054 1.746 1.00 93.94 95 LEU A C 1
ATOM 732 O O . LEU A 1 95 ? -2.515 -3.470 1.258 1.00 93.94 95 LEU A O 1
ATOM 736 N N . ALA A 1 96 ? -0.655 -2.223 1.085 1.00 95.56 96 ALA A N 1
ATOM 737 C CA . ALA A 1 96 ? -0.930 -1.762 -0.273 1.00 95.56 96 ALA A CA 1
ATOM 738 C C . ALA A 1 96 ? -1.006 -2.932 -1.268 1.00 95.56 96 ALA A C 1
ATOM 740 O O . ALA A 1 96 ? -1.906 -2.983 -2.108 1.00 95.56 96 ALA A O 1
ATOM 741 N N . ILE A 1 97 ? -0.085 -3.896 -1.157 1.00 95.12 97 ILE A N 1
ATOM 742 C CA . ILE A 1 97 ? -0.076 -5.104 -1.992 1.00 95.12 97 ILE A CA 1
ATOM 743 C C . ILE A 1 97 ? -1.303 -5.973 -1.706 1.00 95.12 97 ILE A C 1
ATOM 745 O O . ILE A 1 97 ? -1.966 -6.406 -2.648 1.00 95.12 97 ILE A O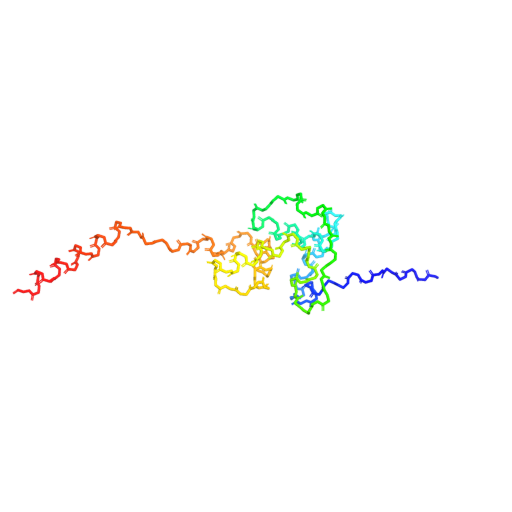 1
ATOM 749 N N . ALA A 1 98 ? -1.622 -6.214 -0.435 1.00 93.56 98 ALA A N 1
ATOM 750 C CA . ALA A 1 98 ? -2.783 -7.002 -0.038 1.00 93.56 98 ALA A CA 1
ATOM 751 C C . ALA A 1 98 ? -4.082 -6.380 -0.567 1.00 93.56 98 ALA A C 1
ATOM 753 O O . ALA A 1 98 ? -4.860 -7.072 -1.217 1.00 93.56 98 ALA A O 1
ATOM 754 N N . HIS A 1 99 ? -4.257 -5.068 -0.391 1.00 94.31 99 HIS A N 1
ATOM 755 C CA . HIS A 1 99 ? -5.432 -4.346 -0.872 1.00 94.31 99 HIS A CA 1
ATOM 756 C C . HIS A 1 99 ? -5.542 -4.323 -2.401 1.00 94.31 99 HIS A C 1
ATOM 758 O O . HIS A 1 99 ? -6.632 -4.398 -2.959 1.00 94.31 99 HIS A O 1
ATOM 764 N N . PHE A 1 100 ? -4.416 -4.273 -3.116 1.00 95.62 100 PHE A N 1
ATOM 765 C CA . PHE A 1 100 ? -4.430 -4.400 -4.571 1.00 95.62 100 PHE A CA 1
ATOM 766 C C . PHE A 1 100 ? -4.864 -5.793 -5.049 1.00 95.62 100 PHE A C 1
ATOM 768 O O . PHE A 1 100 ? -5.566 -5.903 -6.055 1.00 95.62 100 PHE A O 1
ATOM 775 N N . LEU A 1 101 ? -4.428 -6.851 -4.361 1.00 94.94 101 LEU A N 1
ATOM 776 C CA . LEU A 1 101 ? -4.754 -8.232 -4.726 1.00 94.94 101 LEU A CA 1
ATOM 777 C C . LEU A 1 101 ? -6.165 -8.645 -4.296 1.00 94.94 101 LEU A C 1
ATOM 779 O O . LEU A 1 101 ? -6.773 -9.483 -4.961 1.00 94.94 101 LEU A O 1
ATOM 783 N N . ASP A 1 102 ? -6.672 -8.047 -3.224 1.00 93.44 102 ASP A N 1
ATOM 784 C CA . ASP A 1 102 ? -8.024 -8.224 -2.708 1.00 93.44 102 ASP A CA 1
ATOM 785 C C . ASP A 1 102 ? -8.653 -6.849 -2.408 1.00 93.44 102 ASP A C 1
ATOM 787 O O . ASP A 1 102 ? -8.508 -6.329 -1.296 1.00 93.44 102 ASP A O 1
ATOM 791 N N . PRO A 1 103 ? -9.338 -6.230 -3.389 1.00 86.12 103 PRO A N 1
ATOM 792 C CA . PRO A 1 103 ? -9.957 -4.914 -3.219 1.00 86.12 103 PRO A CA 1
ATOM 793 C C . PRO A 1 103 ? -11.064 -4.867 -2.162 1.00 86.12 103 PRO A C 1
ATOM 795 O O . PRO A 1 103 ? -11.398 -3.780 -1.697 1.00 86.12 103 PRO A O 1
ATOM 798 N N . ASP A 1 104 ? -11.625 -6.022 -1.789 1.00 85.31 104 ASP A N 1
ATOM 799 C CA . ASP A 1 104 ? -12.645 -6.132 -0.742 1.00 85.31 104 ASP A CA 1
ATOM 800 C C . ASP A 1 104 ? -12.019 -6.247 0.663 1.00 85.31 104 ASP A C 1
ATOM 802 O O . ASP A 1 104 ? -12.732 -6.324 1.669 1.00 85.31 104 ASP A O 1
ATOM 806 N N . SER A 1 105 ? -10.685 -6.252 0.761 1.00 87.06 105 SER A N 1
ATOM 807 C CA . SER A 1 105 ? -9.987 -6.249 2.044 1.00 87.06 105 SER A CA 1
ATOM 808 C C . SER A 1 105 ? -10.215 -4.950 2.820 1.00 87.06 105 SER A C 1
ATOM 810 O O . SER A 1 105 ? -10.172 -3.843 2.281 1.00 87.06 105 SER A O 1
ATOM 812 N N . VAL A 1 106 ? -10.418 -5.103 4.129 1.00 83.31 106 VAL A N 1
ATOM 813 C CA . VAL A 1 106 ? -10.574 -3.986 5.066 1.00 83.31 106 VAL A CA 1
ATOM 814 C C . VAL A 1 106 ? -9.218 -3.331 5.315 1.00 83.31 106 VAL A C 1
ATOM 816 O O . VAL A 1 106 ? -8.239 -4.001 5.649 1.00 83.31 106 VAL A O 1
ATOM 819 N N . THR A 1 107 ? -9.184 -2.009 5.224 1.00 84.31 107 THR A N 1
ATOM 820 C CA . THR A 1 107 ? -8.016 -1.171 5.502 1.00 84.31 107 THR A CA 1
ATOM 821 C C . THR A 1 107 ? -8.225 -0.341 6.772 1.00 84.31 107 THR A C 1
ATOM 823 O O . THR A 1 107 ? -9.311 -0.300 7.358 1.00 84.31 107 THR A O 1
ATOM 826 N N . PHE A 1 108 ? -7.184 0.359 7.231 1.00 83.31 108 PHE A N 1
ATOM 827 C CA . PHE A 1 108 ? -7.339 1.291 8.355 1.00 83.31 108 PHE A CA 1
ATOM 828 C C . PHE A 1 108 ? -8.254 2.475 8.019 1.00 83.31 108 PHE A C 1
ATOM 830 O O . PHE A 1 108 ? -8.877 3.035 8.924 1.00 83.31 108 PHE A O 1
ATOM 837 N N . ASP A 1 109 ? -8.391 2.826 6.738 1.00 80.56 109 ASP A N 1
ATOM 838 C CA . ASP A 1 109 ? -9.293 3.890 6.304 1.00 80.56 109 ASP A CA 1
ATOM 839 C C . ASP A 1 109 ? -10.771 3.531 6.501 1.00 80.56 109 ASP A C 1
ATOM 841 O O . ASP A 1 109 ? -11.570 4.403 6.862 1.00 80.56 109 ASP A O 1
ATOM 845 N N . ASP A 1 110 ? -11.115 2.247 6.401 1.00 78.06 110 ASP A N 1
ATOM 846 C CA . ASP A 1 110 ? -12.454 1.726 6.709 1.00 78.06 110 ASP A CA 1
ATOM 847 C C . ASP A 1 110 ? -12.740 1.733 8.216 1.00 78.06 110 ASP A C 1
ATOM 849 O O . ASP A 1 110 ? -13.874 1.910 8.668 1.00 78.06 110 ASP A O 1
ATOM 853 N N . CYS A 1 111 ? -11.685 1.586 9.015 1.00 73.75 111 CYS A N 1
ATOM 854 C CA . CYS A 1 111 ? -11.741 1.505 10.467 1.00 73.75 111 CYS A CA 1
ATOM 855 C C . CYS A 1 111 ? -11.637 2.867 11.160 1.00 73.75 111 CYS A C 1
ATOM 857 O O . CYS A 1 111 ? -11.415 2.888 12.368 1.00 73.75 111 CYS A O 1
ATOM 859 N N . ARG A 1 112 ? -11.785 4.006 10.464 1.00 64.88 112 ARG A N 1
ATOM 860 C CA . ARG A 1 112 ? -11.665 5.347 11.072 1.00 64.88 112 ARG A CA 1
ATOM 861 C C . ARG A 1 112 ? -12.646 5.532 12.239 1.00 64.88 112 ARG A C 1
ATOM 863 O O . ARG A 1 112 ? -13.782 5.984 12.073 1.00 64.88 112 ARG A O 1
ATOM 870 N N . ILE A 1 113 ? -12.174 5.242 13.453 1.00 65.62 113 ILE A N 1
ATOM 871 C CA . ILE A 1 113 ? -12.929 5.371 14.698 1.00 65.62 113 ILE A CA 1
ATOM 872 C C . ILE A 1 113 ? -13.066 6.860 15.009 1.00 65.62 113 ILE A C 1
ATOM 874 O O . ILE A 1 113 ? -12.179 7.495 15.577 1.00 65.62 113 ILE A O 1
ATOM 878 N N . ARG A 1 114 ? -14.199 7.449 14.629 1.00 68.44 114 ARG A N 1
ATOM 879 C CA . ARG A 1 114 ? -14.554 8.812 15.035 1.00 68.44 114 ARG A CA 1
ATOM 880 C C . ARG A 1 114 ? -15.489 8.755 16.228 1.00 68.44 114 ARG A C 1
ATOM 882 O O . ARG A 1 114 ? -16.511 8.073 16.191 1.00 68.44 114 ARG A O 1
ATOM 889 N N . VAL A 1 115 ? -15.180 9.529 17.268 1.00 75.69 115 VAL A N 1
ATOM 890 C CA . VAL A 1 115 ? -16.111 9.739 18.382 1.00 75.69 115 VAL A CA 1
ATOM 891 C C . VAL A 1 115 ? -17.375 10.397 17.835 1.00 75.69 115 VAL A C 1
ATOM 893 O O . VAL A 1 115 ? -17.385 11.573 17.462 1.00 75.69 115 VAL A O 1
ATOM 896 N N . GLN A 1 116 ? -18.463 9.633 17.788 1.00 81.31 116 GLN A N 1
ATOM 897 C CA . GLN A 1 116 ? -19.759 10.141 17.365 1.00 81.31 116 GLN A CA 1
ATOM 898 C C . GLN A 1 116 ? -20.374 10.939 18.515 1.00 81.31 116 GLN A C 1
ATOM 900 O O . GLN A 1 116 ? -20.892 10.367 19.472 1.00 81.31 116 GLN A O 1
ATOM 905 N N . ARG A 1 117 ? -20.335 12.276 18.429 1.00 84.75 117 ARG A N 1
ATOM 906 C CA . ARG A 1 117 ? -20.866 13.168 19.481 1.00 84.75 117 ARG A CA 1
ATOM 907 C C . ARG A 1 117 ? -22.313 12.842 19.866 1.00 84.75 117 ARG A C 1
ATOM 909 O O . ARG A 1 117 ? -22.645 12.878 21.043 1.00 84.75 117 ARG A O 1
ATOM 916 N N . ASN A 1 118 ? -23.145 12.456 18.899 1.00 86.81 118 ASN A N 1
ATOM 917 C CA . ASN A 1 118 ? -24.530 12.057 19.162 1.00 86.81 118 ASN A CA 1
ATOM 918 C C . ASN A 1 118 ? -24.616 10.801 20.040 1.00 86.81 118 ASN A C 1
ATOM 920 O O . ASN A 1 118 ? -25.419 10.764 20.967 1.00 86.81 118 ASN A O 1
ATOM 924 N N . LEU A 1 119 ? -23.759 9.806 19.792 1.00 88.62 119 LEU A N 1
ATOM 925 C CA . LEU A 1 119 ? -23.690 8.594 20.606 1.00 88.62 119 LEU A CA 1
ATOM 926 C C . LEU A 1 119 ? -23.190 8.913 22.023 1.00 88.62 119 LEU A C 1
ATOM 928 O O . LEU A 1 119 ? -23.709 8.377 22.995 1.00 88.62 119 LEU A O 1
ATOM 932 N N . VAL A 1 120 ? -22.243 9.848 22.158 1.00 91.50 120 VAL A N 1
ATOM 933 C CA . VAL A 1 120 ? -21.778 10.332 23.470 1.00 91.50 120 VAL A CA 1
ATOM 934 C C . VAL A 1 120 ? -22.923 10.952 24.274 1.00 91.50 120 VAL A C 1
ATOM 936 O O . VAL A 1 120 ? -23.083 10.635 25.452 1.00 91.50 120 VAL A O 1
ATOM 939 N N . GLU A 1 121 ? -23.740 11.811 23.663 1.00 94.50 121 GLU A N 1
ATOM 940 C CA . GLU A 1 121 ? -24.887 12.414 24.354 1.00 94.50 121 GLU A CA 1
ATOM 941 C C . GLU A 1 121 ? -25.975 11.383 24.690 1.00 94.50 121 GLU A C 1
ATOM 943 O O . GLU A 1 121 ? -26.551 11.434 25.779 1.00 94.50 121 GLU A O 1
ATOM 948 N N . GLN A 1 122 ? -26.202 10.389 23.825 1.00 93.00 122 GLN A N 1
ATOM 949 C CA . GLN A 1 122 ? -27.103 9.269 24.120 1.00 93.00 122 GLN A CA 1
ATOM 950 C C . GLN A 1 122 ? -26.627 8.456 25.329 1.00 93.00 122 GLN A C 1
ATOM 952 O O . GLN A 1 122 ? -27.412 8.215 26.246 1.00 93.00 122 GLN A O 1
ATOM 957 N N . LEU A 1 123 ? -25.340 8.102 25.380 1.00 94.31 123 LEU A N 1
ATOM 958 C CA . LEU A 1 123 ? -24.748 7.374 26.505 1.00 94.31 123 LEU A CA 1
ATOM 959 C C . LEU A 1 123 ? -24.848 8.175 27.811 1.00 94.31 123 LEU A C 1
ATOM 961 O O . LEU A 1 123 ? -25.216 7.623 28.849 1.00 94.31 123 LEU A O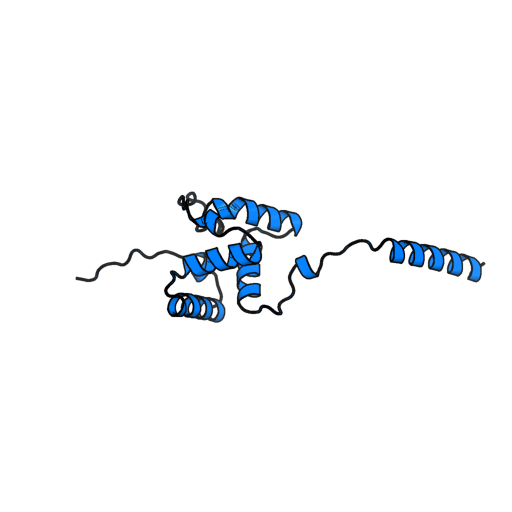 1
ATOM 965 N N . LYS A 1 124 ? -24.602 9.494 27.768 1.00 94.50 124 LYS A N 1
ATOM 966 C CA . LYS A 1 124 ? -24.795 10.384 28.928 1.00 94.50 124 LYS A CA 1
ATOM 967 C C . LYS A 1 124 ? -26.245 10.389 29.407 1.00 94.50 124 LYS A C 1
ATOM 969 O O . LYS A 1 124 ? -26.487 10.338 30.613 1.00 94.50 124 LYS A O 1
ATOM 974 N N . GLN A 1 125 ? -27.207 10.456 28.488 1.00 93.50 125 GLN A N 1
ATOM 975 C CA . GLN A 1 125 ? -28.623 10.458 28.844 1.00 93.50 125 GLN A CA 1
ATOM 976 C C . GLN A 1 125 ? -29.058 9.113 29.438 1.00 93.50 125 GLN A C 1
ATOM 978 O O . GLN A 1 125 ? -29.778 9.091 30.434 1.00 93.50 125 GLN A O 1
ATOM 983 N N . GLN A 1 126 ? -28.587 7.997 28.882 1.00 92.44 126 GLN A N 1
ATOM 984 C CA . GLN A 1 126 ? -28.859 6.663 29.419 1.00 92.44 126 GLN A CA 1
ATOM 985 C C . GLN A 1 126 ? -28.285 6.483 30.827 1.00 92.44 126 GLN A C 1
ATOM 987 O O . GLN A 1 126 ? -29.002 6.012 31.707 1.00 92.44 126 GLN A O 1
ATOM 992 N N . ALA A 1 127 ? -27.045 6.919 31.066 1.00 92.38 127 ALA A N 1
ATOM 993 C CA . ALA A 1 127 ? -26.426 6.859 32.389 1.00 92.38 127 ALA A CA 1
ATOM 994 C C . ALA A 1 127 ? -27.206 7.681 33.432 1.00 92.38 127 ALA A C 1
ATOM 996 O O . ALA A 1 127 ? -27.436 7.214 34.547 1.00 92.38 127 ALA A O 1
ATOM 997 N N . ARG A 1 128 ? -27.680 8.881 33.061 1.00 91.88 128 ARG A N 1
ATOM 998 C CA . ARG A 1 128 ? -28.549 9.703 33.924 1.00 91.88 128 ARG A CA 1
ATOM 999 C C . ARG A 1 128 ? -29.868 9.005 34.230 1.00 91.88 128 ARG A C 1
ATOM 1001 O O . ARG A 1 128 ? -30.282 8.980 35.381 1.00 91.88 128 ARG A O 1
ATOM 1008 N N . ASN A 1 129 ? -30.505 8.424 33.216 1.00 88.44 129 ASN A N 1
ATOM 1009 C CA . ASN A 1 129 ? -31.773 7.729 33.390 1.00 88.44 129 ASN A CA 1
ATOM 1010 C C . ASN A 1 129 ? -31.613 6.514 34.314 1.00 88.44 129 ASN A C 1
ATOM 1012 O O . ASN A 1 129 ? -32.427 6.357 35.210 1.00 88.44 129 ASN A O 1
ATOM 1016 N N . GLN A 1 130 ? -30.549 5.717 34.156 1.00 85.00 130 GLN A N 1
ATOM 1017 C CA . GLN A 1 130 ? -30.255 4.573 35.031 1.00 85.00 130 GLN A CA 1
ATOM 1018 C C . GLN A 1 130 ? -29.990 4.978 36.486 1.00 85.00 130 GLN A C 1
ATOM 1020 O O . GLN A 1 130 ? -30.447 4.293 37.397 1.00 85.00 130 GLN A O 1
ATOM 1025 N N . ALA A 1 131 ? -29.285 6.088 36.718 1.00 78.12 131 ALA A N 1
ATOM 1026 C CA . ALA A 1 131 ? -29.044 6.599 38.068 1.00 78.12 131 ALA A CA 1
ATOM 1027 C C . ALA A 1 131 ? -30.335 7.070 38.761 1.00 78.12 131 ALA A C 1
ATOM 1029 O O . ALA A 1 131 ? -30.435 6.984 39.979 1.00 78.12 131 ALA A O 1
ATOM 1030 N N . ILE A 1 132 ? -31.321 7.543 37.989 1.00 72.25 132 ILE A N 1
ATOM 1031 C CA . ILE A 1 132 ? -32.635 7.951 38.501 1.00 72.25 132 ILE A CA 1
ATOM 1032 C C . ILE A 1 132 ? -33.517 6.732 38.799 1.0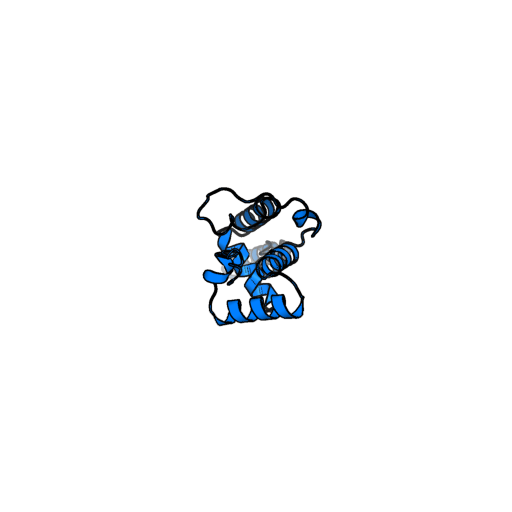0 72.25 132 ILE A C 1
ATOM 1034 O O . ILE A 1 132 ? -34.236 6.750 39.787 1.00 72.25 132 ILE A O 1
ATOM 1038 N N . THR A 1 133 ? -33.473 5.668 37.989 1.00 66.44 133 THR A N 1
ATOM 1039 C CA . THR A 1 133 ? -34.253 4.443 38.258 1.00 66.44 133 THR A CA 1
ATOM 1040 C C . THR A 1 133 ? -33.685 3.572 39.379 1.00 66.44 133 THR A C 1
ATOM 1042 O O . THR A 1 133 ? -34.391 2.690 39.860 1.00 66.44 133 THR A O 1
ATOM 1045 N N . ALA A 1 134 ? -32.421 3.767 39.761 1.00 62.81 134 ALA A N 1
ATOM 1046 C CA . ALA A 1 134 ? -31.753 3.019 40.829 1.00 62.81 134 ALA A CA 1
ATOM 1047 C C . ALA A 1 134 ? -31.798 3.713 42.209 1.00 62.81 134 ALA A C 1
ATOM 1049 O O . ALA A 1 134 ? -31.267 3.152 43.170 1.00 62.81 134 ALA A O 1
ATOM 1050 N N . ALA A 1 135 ? -32.389 4.910 42.300 1.00 54.09 135 ALA A N 1
ATOM 1051 C CA . ALA A 1 135 ? -32.571 5.699 43.524 1.00 54.09 135 ALA A CA 1
ATOM 1052 C C . ALA A 1 135 ? -34.035 5.669 43.985 1.00 54.09 135 ALA A C 1
ATOM 1054 O O . ALA A 1 135 ? -34.249 5.675 45.218 1.00 54.09 135 ALA A O 1
#

Sequence (135 aa):
MTITNPAFNNRILDSLPDGIRSTLLSYAHEAGLSPQSVIELVIIRFLELDVALLKNRQPSSNDTSLLADLPASLHVPIKQYASDTEVPSEFVIELAIAHFLDPDSVTFDDCRIRVQRNLVEQLKQQARNQAITAA

Foldseek 3Di:
DDDPDPPLPLVLLVPDDPVLSVVLVVVCVVVVHDSLVSLQVLLCVLLVHDPVLPVDQDQFDPDPDSLRSHRPSSNVSLVVVCVVQVHDSSVSSVVSSVCVVPVVDDDVVNVPDDDDVVVVVVVVVVVVVVVVVVD